Protein AF-A0A8H3WUE6-F1 (afdb_monomer)

Structure (mmCIF, N/CA/C/O backbone):
data_AF-A0A8H3WUE6-F1
#
_entry.id   AF-A0A8H3WUE6-F1
#
loop_
_atom_site.group_PDB
_atom_site.id
_atom_site.type_symbol
_atom_site.label_atom_id
_atom_site.label_alt_id
_atom_site.label_comp_id
_atom_site.label_asym_id
_atom_site.label_entity_id
_atom_site.label_seq_id
_atom_site.pdbx_PDB_ins_code
_atom_site.Cartn_x
_atom_site.Cartn_y
_atom_site.Cartn_z
_atom_site.occupancy
_atom_site.B_iso_or_equiv
_atom_site.auth_seq_id
_atom_site.auth_comp_id
_atom_site.auth_asym_id
_atom_site.auth_atom_id
_atom_site.pdbx_PDB_model_num
ATOM 1 N N . MET A 1 1 ? 11.164 -17.734 -13.625 1.00 76.88 1 MET A N 1
ATOM 2 C CA . MET A 1 1 ? 11.674 -16.349 -13.712 1.00 76.88 1 MET A CA 1
ATOM 3 C C . MET A 1 1 ? 12.503 -16.207 -14.983 1.00 76.88 1 MET A C 1
ATOM 5 O O . MET A 1 1 ? 13.401 -17.024 -15.165 1.00 76.88 1 MET A O 1
ATOM 9 N N . PRO A 1 2 ? 12.174 -15.277 -15.896 1.00 81.94 2 PRO A N 1
ATOM 10 C CA . PRO A 1 2 ? 12.872 -15.157 -17.175 1.00 81.94 2 PRO A CA 1
ATOM 11 C C . PRO A 1 2 ? 14.290 -14.598 -16.989 1.00 81.94 2 PRO A C 1
ATOM 13 O O . PRO A 1 2 ? 14.503 -13.665 -16.217 1.00 81.94 2 PRO A O 1
ATOM 16 N N . ILE A 1 3 ? 15.254 -15.159 -17.720 1.00 83.19 3 ILE A N 1
ATOM 17 C CA . ILE A 1 3 ? 16.624 -14.642 -17.792 1.00 83.19 3 ILE A CA 1
ATOM 18 C C . ILE A 1 3 ? 16.683 -13.660 -18.959 1.00 83.19 3 ILE A C 1
ATOM 20 O O . ILE A 1 3 ? 16.350 -14.014 -20.091 1.00 83.19 3 ILE A O 1
ATOM 24 N N . ARG A 1 4 ? 17.083 -12.416 -18.686 1.00 86.69 4 ARG A N 1
ATOM 25 C CA . ARG A 1 4 ? 17.200 -11.362 -19.700 1.00 86.69 4 ARG A CA 1
ATOM 26 C C . ARG A 1 4 ? 18.645 -11.254 -20.163 1.00 86.69 4 ARG A C 1
ATOM 28 O O . ARG A 1 4 ? 19.563 -11.577 -19.416 1.00 86.69 4 ARG A O 1
ATOM 35 N N . THR A 1 5 ? 18.840 -10.786 -21.392 1.00 89.31 5 THR A N 1
ATOM 36 C CA . THR A 1 5 ? 20.175 -10.590 -21.971 1.00 89.31 5 THR A CA 1
ATOM 37 C C . THR A 1 5 ? 20.364 -9.124 -22.320 1.00 89.31 5 THR A C 1
ATOM 39 O O . THR A 1 5 ? 19.481 -8.517 -22.923 1.00 89.31 5 THR A O 1
ATOM 42 N N . CYS A 1 6 ? 21.513 -8.556 -21.973 1.00 86.69 6 CYS A N 1
ATOM 43 C CA . CYS A 1 6 ? 21.947 -7.244 -22.443 1.00 86.69 6 CYS A CA 1
ATOM 44 C C . CYS A 1 6 ? 23.378 -7.326 -22.983 1.00 86.69 6 CYS A C 1
ATOM 46 O O . CYS A 1 6 ? 24.125 -8.240 -22.649 1.00 86.69 6 CYS A O 1
ATOM 48 N N . SER A 1 7 ? 23.769 -6.388 -23.841 1.00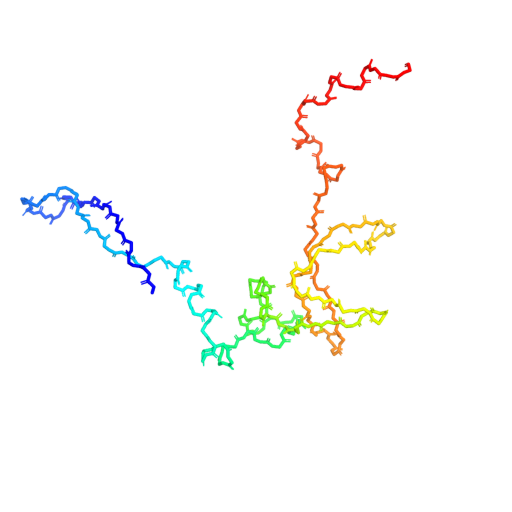 90.31 7 SER A N 1
ATOM 49 C CA . SER A 1 7 ? 25.158 -6.279 -24.290 1.00 90.31 7 SER A CA 1
ATOM 50 C C . SER A 1 7 ? 25.908 -5.322 -23.371 1.00 90.31 7 SER A C 1
ATOM 52 O O . SER A 1 7 ? 25.459 -4.194 -23.184 1.00 90.31 7 SER A O 1
ATOM 54 N N . VAL A 1 8 ? 27.047 -5.749 -22.830 1.00 88.25 8 VAL A N 1
ATOM 55 C CA . VAL A 1 8 ? 27.877 -4.943 -21.923 1.00 88.25 8 VAL A CA 1
ATOM 56 C C . VAL A 1 8 ? 29.226 -4.658 -22.571 1.00 88.25 8 VAL A C 1
ATOM 58 O O . VAL A 1 8 ? 29.835 -5.553 -23.166 1.00 88.25 8 VAL A O 1
ATOM 61 N N . ASP A 1 9 ? 29.672 -3.410 -22.448 1.00 87.12 9 ASP A N 1
ATOM 62 C CA . ASP A 1 9 ? 30.969 -2.944 -22.934 1.00 87.12 9 ASP A CA 1
ATOM 63 C C . ASP A 1 9 ? 32.088 -3.370 -21.976 1.00 87.12 9 ASP A C 1
ATOM 65 O O . ASP A 1 9 ? 31.996 -3.190 -20.758 1.00 87.12 9 ASP A O 1
ATOM 69 N N . ILE A 1 10 ? 33.164 -3.934 -22.521 1.00 82.12 10 ILE A N 1
ATOM 70 C CA . ILE A 1 10 ? 34.326 -4.369 -21.744 1.00 82.12 10 ILE A CA 1
ATOM 71 C C . ILE A 1 10 ? 35.403 -3.291 -21.806 1.00 82.12 10 ILE A C 1
ATOM 73 O O . ILE A 1 10 ? 35.923 -2.959 -22.869 1.00 82.12 10 ILE A O 1
ATOM 77 N N . SER A 1 11 ? 35.782 -2.768 -20.639 1.00 80.44 11 SER A N 1
ATOM 78 C CA . SER A 1 11 ? 36.892 -1.821 -20.523 1.00 80.44 11 SER A CA 1
ATOM 79 C C . SER A 1 11 ? 38.217 -2.484 -20.906 1.00 80.44 11 SER A C 1
ATOM 81 O O . SER A 1 11 ? 38.649 -3.440 -20.266 1.00 80.44 11 SER A O 1
ATOM 83 N N . GLN A 1 12 ? 38.910 -1.920 -21.894 1.00 74.50 12 GLN A N 1
ATOM 84 C CA . GLN A 1 12 ? 40.229 -2.393 -22.331 1.00 74.50 12 GLN A CA 1
ATOM 85 C C . GLN A 1 12 ? 41.390 -1.855 -21.469 1.00 74.50 12 GLN A C 1
ATOM 87 O O . GLN A 1 12 ? 42.546 -2.201 -21.689 1.00 74.50 12 GLN A O 1
ATOM 92 N N . LYS A 1 13 ? 41.111 -1.025 -20.450 1.00 75.69 13 LYS A N 1
ATOM 93 C CA . LYS A 1 13 ? 42.134 -0.245 -19.721 1.00 75.69 13 LYS A CA 1
ATOM 94 C C . LYS A 1 13 ? 43.190 -1.072 -18.968 1.00 75.69 13 LYS A C 1
ATOM 96 O O . LYS A 1 13 ? 44.236 -0.524 -18.639 1.00 75.69 13 LYS A O 1
ATOM 101 N N . LYS A 1 14 ? 42.929 -2.343 -18.638 1.00 62.78 14 LYS A N 1
ATOM 102 C CA . LYS A 1 14 ? 43.854 -3.200 -17.858 1.00 62.78 14 LYS A CA 1
ATOM 103 C C . LYS A 1 14 ? 44.049 -4.610 -18.425 1.00 62.78 14 LYS A C 1
ATOM 105 O O . LYS A 1 14 ? 44.623 -5.458 -17.748 1.00 62.78 14 LYS A O 1
ATOM 110 N N . THR A 1 15 ? 43.587 -4.893 -19.640 1.00 55.94 15 THR A N 1
ATOM 111 C CA . THR A 1 15 ? 43.665 -6.247 -20.206 1.00 55.94 15 THR A CA 1
ATOM 112 C C . THR A 1 15 ? 44.272 -6.184 -21.601 1.00 55.94 15 THR A C 1
ATOM 114 O O . THR A 1 15 ? 43.714 -5.534 -22.478 1.00 55.94 15 THR A O 1
ATOM 117 N N . LEU A 1 16 ? 45.384 -6.896 -21.823 1.00 57.88 16 LEU A N 1
ATOM 118 C CA . LEU A 1 16 ? 45.870 -7.257 -23.162 1.00 57.88 16 LEU A CA 1
ATOM 119 C C . LEU A 1 16 ? 44.849 -8.226 -23.776 1.00 57.88 16 LEU A C 1
ATOM 121 O O . LEU A 1 16 ? 45.010 -9.439 -23.687 1.00 57.88 16 LEU A O 1
ATOM 125 N N . SER A 1 17 ? 43.719 -7.721 -24.271 1.00 56.34 17 SER A N 1
ATOM 126 C CA . SER A 1 17 ? 42.608 -8.572 -24.691 1.00 56.34 17 SER A CA 1
ATOM 127 C C . SER A 1 17 ? 42.322 -8.424 -26.174 1.00 56.34 17 SER A C 1
ATOM 129 O O . SER A 1 17 ? 41.901 -7.371 -26.630 1.00 56.34 17 SER A O 1
ATOM 131 N N . THR A 1 18 ? 42.449 -9.529 -26.901 1.00 65.44 18 THR A N 1
ATOM 132 C CA . THR A 1 18 ? 41.865 -9.745 -28.234 1.00 65.44 18 THR A CA 1
ATOM 133 C C . THR A 1 18 ? 40.353 -10.010 -28.169 1.00 65.44 18 THR A C 1
ATOM 135 O O . THR A 1 18 ? 39.749 -10.468 -29.140 1.00 65.44 18 THR A O 1
ATOM 138 N N . SER A 1 19 ? 39.719 -9.793 -27.010 1.00 63.56 19 SER A N 1
ATOM 139 C CA . SER A 1 19 ? 38.301 -10.077 -26.830 1.00 63.56 19 SER A CA 1
ATOM 140 C C . SER A 1 19 ? 37.409 -8.983 -27.413 1.00 63.56 19 SER A C 1
ATOM 142 O O . SER A 1 19 ? 37.757 -7.806 -27.419 1.00 63.56 19 SER A O 1
ATOM 144 N N . LYS A 1 20 ? 36.236 -9.399 -27.907 1.00 65.69 20 LYS A N 1
ATOM 145 C CA . LYS A 1 20 ? 35.214 -8.499 -28.453 1.00 65.69 20 LYS A CA 1
ATOM 146 C C . LYS A 1 20 ? 34.856 -7.406 -27.441 1.00 65.69 20 LYS A C 1
ATOM 148 O O . LYS A 1 20 ? 34.617 -7.713 -26.274 1.00 65.69 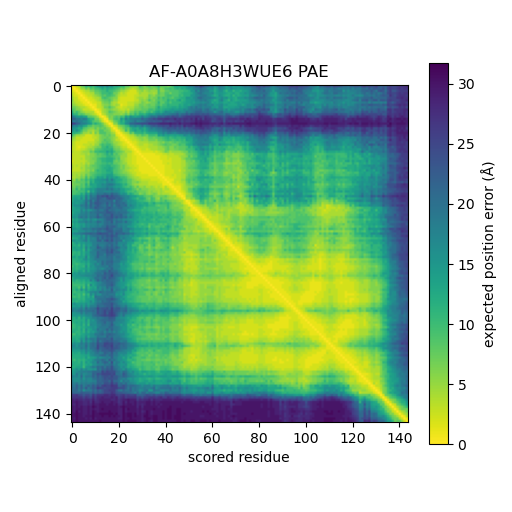20 LYS A O 1
ATOM 153 N N . GLU A 1 21 ? 34.741 -6.173 -27.931 1.00 74.88 21 GLU A N 1
ATOM 154 C CA . GLU A 1 21 ? 34.412 -4.970 -27.146 1.00 74.88 21 GLU A CA 1
ATOM 155 C C . GLU A 1 21 ? 33.072 -5.076 -26.410 1.00 74.88 21 GLU A C 1
ATOM 157 O O . GLU A 1 21 ? 32.900 -4.496 -25.341 1.00 74.88 21 GLU A O 1
ATOM 162 N N . ARG A 1 22 ? 32.149 -5.876 -26.954 1.00 82.25 22 ARG A N 1
ATOM 163 C CA . ARG A 1 22 ? 30.832 -6.159 -26.389 1.00 82.25 22 ARG A CA 1
ATOM 164 C C . ARG A 1 22 ? 30.631 -7.643 -26.148 1.00 82.25 22 ARG A C 1
ATOM 166 O O . ARG A 1 22 ? 30.902 -8.466 -27.028 1.00 82.25 22 ARG A O 1
ATOM 173 N N . ARG A 1 23 ? 30.085 -7.986 -24.979 1.00 84.56 23 ARG A N 1
ATOM 174 C CA . ARG A 1 23 ? 29.641 -9.351 -24.666 1.00 84.56 23 ARG A CA 1
ATOM 175 C C . ARG A 1 23 ? 28.189 -9.382 -24.197 1.00 84.56 23 ARG A C 1
ATOM 177 O O . ARG A 1 23 ? 27.772 -8.473 -23.479 1.00 84.56 23 ARG A O 1
ATOM 184 N N . PRO A 1 24 ? 27.428 -10.432 -24.561 1.00 88.25 24 PRO A N 1
ATOM 185 C CA . PRO A 1 24 ? 26.131 -10.671 -23.956 1.00 88.25 24 PRO A CA 1
ATOM 186 C C . PRO A 1 24 ? 26.324 -11.026 -22.477 1.00 88.25 24 PRO A C 1
ATOM 188 O O . PRO A 1 24 ? 27.107 -11.910 -22.132 1.00 88.25 24 PRO A O 1
ATOM 191 N N . CYS A 1 25 ? 25.612 -10.318 -21.614 1.00 87.38 25 CYS A N 1
ATOM 192 C CA . CYS A 1 25 ? 25.490 -10.580 -20.194 1.00 87.38 25 CYS A CA 1
ATOM 193 C C . CYS A 1 25 ? 24.056 -11.014 -19.913 1.00 87.38 25 CYS A C 1
ATOM 195 O O . CYS A 1 25 ? 23.102 -10.368 -20.358 1.00 87.38 25 CYS A O 1
ATOM 197 N N . TYR A 1 26 ? 23.913 -12.103 -19.169 1.00 87.88 26 TYR A N 1
ATOM 198 C CA . TYR A 1 26 ? 22.626 -12.533 -18.657 1.00 87.88 26 TYR A CA 1
ATOM 199 C C . TYR A 1 26 ? 22.406 -11.906 -17.290 1.00 87.88 26 TYR A C 1
ATOM 201 O O . TYR A 1 26 ? 23.286 -11.958 -16.432 1.00 87.88 26 TYR A O 1
ATOM 209 N N . TYR A 1 27 ? 21.226 -11.341 -17.077 1.00 86.69 27 TYR A N 1
ATOM 210 C CA . TYR A 1 27 ? 20.844 -10.814 -15.780 1.00 86.69 27 TYR A CA 1
ATOM 211 C C . TYR A 1 27 ? 19.417 -11.216 -15.431 1.00 86.69 27 TYR A C 1
ATOM 213 O O . TYR A 1 27 ? 18.556 -11.443 -16.287 1.00 86.69 27 TYR A O 1
ATOM 221 N N . LEU A 1 28 ? 19.184 -11.302 -14.130 1.00 86.06 28 LEU A N 1
ATOM 222 C CA . LEU A 1 28 ? 17.859 -11.427 -13.558 1.00 86.06 28 LEU A CA 1
ATOM 223 C C . LEU A 1 28 ? 17.385 -10.019 -13.213 1.00 86.06 28 LEU A C 1
ATOM 225 O O . LEU A 1 28 ? 18.092 -9.269 -12.541 1.00 86.06 28 LEU A O 1
ATOM 229 N N . SER A 1 29 ? 16.208 -9.639 -13.702 1.00 86.00 29 SER A N 1
ATOM 230 C CA . SER A 1 29 ? 15.630 -8.346 -13.348 1.00 86.00 29 SER A CA 1
ATOM 231 C C . SER A 1 29 ? 15.302 -8.326 -11.860 1.00 86.00 29 SER A C 1
ATOM 233 O O . SER A 1 29 ? 14.621 -9.226 -11.372 1.00 86.00 29 SER A O 1
ATOM 235 N N . ILE A 1 30 ? 15.723 -7.273 -11.156 1.00 84.88 30 ILE A N 1
ATOM 236 C CA . ILE A 1 30 ? 15.341 -7.051 -9.754 1.00 84.88 30 ILE A CA 1
ATOM 237 C C . ILE A 1 30 ? 13.814 -7.031 -9.623 1.00 84.88 30 ILE A C 1
ATOM 239 O O . ILE A 1 30 ? 13.274 -7.636 -8.704 1.00 84.88 30 ILE A O 1
ATOM 243 N N . PHE A 1 31 ? 13.114 -6.421 -10.584 1.00 85.00 31 PHE A N 1
ATOM 244 C CA . PHE A 1 31 ? 11.652 -6.429 -10.623 1.00 85.00 31 PHE A CA 1
ATOM 245 C C . PHE A 1 31 ? 11.087 -7.852 -10.714 1.00 85.00 31 PHE A C 1
ATOM 247 O O . PHE A 1 31 ? 10.213 -8.208 -9.931 1.00 85.00 31 PHE A O 1
ATOM 254 N N . ASP A 1 32 ? 11.618 -8.687 -11.616 1.00 86.44 32 ASP A N 1
ATOM 255 C CA . ASP A 1 32 ? 11.145 -10.068 -11.786 1.00 86.44 32 ASP A CA 1
ATOM 256 C C . ASP A 1 32 ? 11.444 -10.911 -10.528 1.00 86.44 32 ASP A C 1
ATOM 258 O O . ASP A 1 32 ? 10.645 -11.774 -10.163 1.00 86.44 32 ASP A O 1
ATOM 262 N N . ILE A 1 33 ? 12.567 -10.651 -9.844 1.00 87.62 33 ILE A N 1
ATOM 263 C CA . ILE A 1 33 ? 12.916 -11.286 -8.562 1.00 87.62 33 ILE A CA 1
ATOM 264 C C . ILE A 1 33 ? 11.910 -10.890 -7.482 1.00 87.62 33 ILE A C 1
ATOM 266 O O . ILE A 1 33 ? 11.294 -11.770 -6.887 1.00 87.62 33 ILE A O 1
ATOM 270 N N . ILE A 1 34 ? 11.716 -9.588 -7.254 1.00 85.25 34 ILE A N 1
ATOM 271 C CA . ILE A 1 34 ? 10.798 -9.072 -6.229 1.00 85.25 34 ILE A CA 1
ATOM 272 C C . ILE A 1 34 ? 9.382 -9.582 -6.490 1.00 85.25 34 ILE A C 1
ATOM 274 O O . ILE A 1 34 ? 8.749 -10.111 -5.583 1.00 85.25 34 ILE A O 1
ATOM 278 N N . TRP A 1 35 ? 8.909 -9.499 -7.736 1.00 84.44 35 TRP A N 1
ATOM 279 C CA . TRP A 1 35 ? 7.591 -9.993 -8.119 1.00 84.44 35 TRP A CA 1
ATOM 280 C C . TRP A 1 35 ? 7.416 -11.480 -7.798 1.00 84.44 35 TRP A C 1
ATOM 282 O O . TRP A 1 35 ? 6.413 -11.860 -7.201 1.00 84.44 35 TRP A O 1
ATOM 292 N N . ASN A 1 36 ? 8.382 -12.332 -8.158 1.00 86.94 36 ASN A N 1
ATOM 293 C CA . ASN A 1 36 ? 8.292 -13.766 -7.865 1.00 86.94 36 ASN A CA 1
ATOM 294 C C . ASN A 1 36 ? 8.362 -14.066 -6.366 1.00 86.94 36 ASN A C 1
ATOM 296 O O . ASN A 1 36 ? 7.683 -14.979 -5.912 1.00 86.94 36 ASN A O 1
ATOM 300 N N . VAL A 1 37 ? 9.178 -13.325 -5.613 1.00 84.88 37 VAL A N 1
ATOM 301 C CA . VAL A 1 37 ? 9.276 -13.462 -4.156 1.00 84.88 37 VAL A CA 1
ATOM 302 C C . VAL A 1 37 ? 7.927 -13.111 -3.529 1.00 84.88 37 VAL A C 1
ATOM 304 O O . VAL A 1 37 ? 7.318 -13.978 -2.909 1.00 84.88 37 VAL A O 1
ATOM 307 N N . LEU A 1 38 ? 7.413 -11.901 -3.764 1.00 80.06 38 LEU A N 1
ATOM 308 C CA . LEU A 1 38 ? 6.165 -11.414 -3.162 1.00 80.06 38 LEU A CA 1
ATOM 309 C C . LEU A 1 38 ? 4.939 -12.271 -3.515 1.00 80.06 38 LEU A C 1
ATOM 311 O O . LEU A 1 38 ? 4.052 -12.429 -2.684 1.00 80.06 38 LEU A O 1
ATOM 315 N N . ASN A 1 39 ? 4.895 -12.849 -4.719 1.00 81.69 39 ASN A N 1
ATOM 316 C CA . ASN A 1 39 ? 3.781 -13.693 -5.163 1.00 81.69 39 ASN A CA 1
ATOM 317 C C . ASN A 1 39 ? 3.955 -15.185 -4.838 1.00 81.69 39 ASN A C 1
ATOM 319 O O . ASN A 1 39 ? 3.139 -15.993 -5.275 1.00 81.69 39 ASN A O 1
A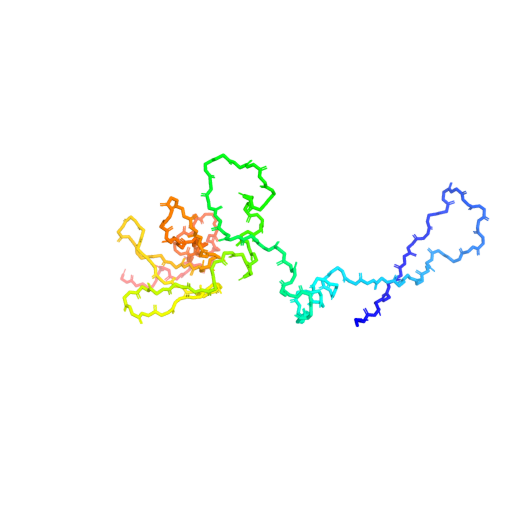TOM 323 N N . ASN A 1 40 ? 5.005 -15.589 -4.117 1.00 85.81 40 ASN A N 1
ATOM 324 C CA . ASN A 1 40 ? 5.206 -16.983 -3.732 1.00 85.81 40 ASN A CA 1
ATOM 325 C C . ASN A 1 40 ? 4.406 -17.307 -2.455 1.00 85.81 40 ASN A C 1
ATOM 327 O O . ASN A 1 40 ? 4.821 -16.876 -1.377 1.00 85.81 40 ASN A O 1
ATOM 331 N N . PRO A 1 41 ? 3.330 -18.120 -2.516 1.00 82.69 41 PRO A N 1
ATOM 332 C CA . PRO A 1 41 ? 2.485 -18.387 -1.349 1.00 82.69 41 PRO A CA 1
ATOM 333 C C . PRO A 1 41 ? 3.230 -19.080 -0.202 1.00 82.69 41 PRO A C 1
ATOM 335 O O . PRO A 1 41 ? 2.910 -18.867 0.965 1.00 82.69 41 PRO A O 1
ATOM 338 N N . SER A 1 42 ? 4.246 -19.892 -0.517 1.00 86.44 42 SER A 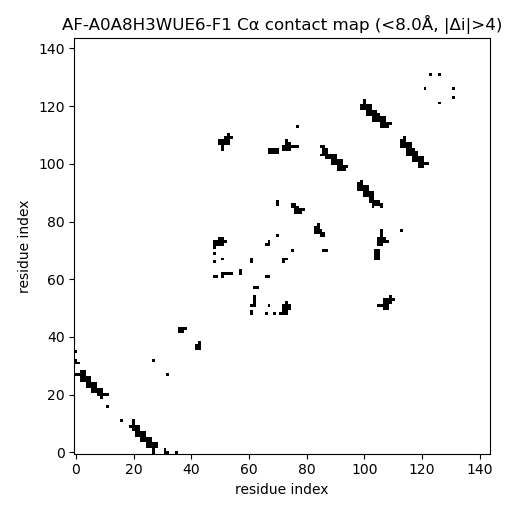N 1
ATOM 339 C CA . SER A 1 42 ? 5.054 -20.596 0.485 1.00 86.44 42 SER A CA 1
ATOM 340 C C . SER A 1 42 ? 5.973 -19.656 1.263 1.00 86.44 42 SER A C 1
ATOM 342 O O . SER A 1 42 ? 6.287 -19.940 2.415 1.00 86.44 42 SER A O 1
ATOM 344 N N . LEU A 1 43 ? 6.403 -18.548 0.651 1.00 81.69 43 LEU A N 1
ATOM 345 C CA . LEU A 1 43 ? 7.220 -17.534 1.320 1.00 81.69 43 LEU A CA 1
ATOM 346 C C . LEU A 1 43 ? 6.370 -16.428 1.934 1.00 81.69 43 LEU A C 1
ATOM 348 O O . LEU A 1 43 ? 6.752 -15.900 2.971 1.00 81.69 43 LEU A O 1
ATOM 352 N N . TYR A 1 44 ? 5.228 -16.101 1.333 1.00 75.00 44 TYR A N 1
ATOM 353 C CA . TYR A 1 44 ? 4.351 -15.005 1.739 1.00 75.00 44 TYR A CA 1
ATOM 354 C C . TYR A 1 44 ? 4.069 -15.000 3.248 1.00 75.00 44 TYR A C 1
ATOM 356 O O . TYR A 1 44 ? 4.351 -14.017 3.924 1.00 75.00 44 TYR A O 1
ATOM 364 N N . ASN A 1 45 ? 3.646 -16.141 3.800 1.00 72.06 45 ASN A N 1
ATOM 365 C CA . ASN A 1 45 ? 3.339 -16.281 5.231 1.00 72.06 45 ASN A CA 1
ATOM 366 C C . ASN A 1 45 ? 4.571 -16.182 6.152 1.00 72.06 45 ASN A C 1
ATOM 368 O O . ASN A 1 45 ? 4.426 -16.072 7.365 1.00 72.06 45 ASN A O 1
ATOM 372 N N . THR A 1 46 ? 5.779 -16.262 5.591 1.00 78.19 46 THR A N 1
ATOM 373 C CA . THR A 1 46 ? 7.052 -16.148 6.321 1.00 78.19 46 THR A CA 1
ATOM 374 C C . THR A 1 46 ? 7.712 -14.781 6.156 1.00 78.19 46 THR A C 1
ATOM 376 O O . THR A 1 46 ? 8.680 -14.483 6.856 1.00 78.19 46 THR A O 1
ATOM 379 N N . MET A 1 47 ? 7.215 -13.940 5.243 1.00 74.94 47 MET A N 1
ATOM 380 C CA . MET A 1 47 ? 7.743 -12.595 5.065 1.00 74.94 47 MET A CA 1
ATOM 381 C C . MET A 1 47 ? 7.235 -11.692 6.176 1.00 74.94 47 MET A C 1
ATOM 383 O O . MET A 1 47 ? 6.035 -11.506 6.360 1.00 74.94 47 MET A O 1
ATOM 387 N N . TYR A 1 48 ? 8.169 -11.100 6.907 1.00 67.44 48 TYR A N 1
ATOM 388 C CA . TYR A 1 48 ? 7.838 -10.152 7.951 1.00 67.44 48 TYR A CA 1
ATOM 389 C C . TYR A 1 48 ? 7.709 -8.749 7.357 1.00 67.44 48 TYR A C 1
ATOM 391 O O . TYR A 1 48 ? 8.707 -8.078 7.104 1.00 67.44 48 TYR A O 1
ATOM 399 N N . PHE A 1 49 ? 6.471 -8.307 7.144 1.00 70.69 49 PHE A N 1
ATOM 400 C CA . PHE A 1 49 ? 6.156 -6.913 6.814 1.00 70.69 49 PHE A CA 1
ATOM 401 C C . PHE A 1 49 ? 5.787 -6.082 8.051 1.00 70.69 49 PHE A C 1
ATOM 403 O O . PHE A 1 49 ? 5.526 -4.891 7.939 1.00 70.69 49 PHE A O 1
ATOM 410 N N . GLY A 1 50 ? 5.847 -6.689 9.240 1.00 71.06 50 GLY A N 1
ATOM 411 C CA . GLY A 1 50 ? 5.536 -6.045 10.508 1.00 71.06 50 GLY A CA 1
ATOM 412 C C . GLY A 1 50 ? 4.040 -5.757 10.697 1.00 71.06 50 GLY A C 1
ATOM 413 O O . GLY A 1 50 ? 3.281 -5.672 9.735 1.00 71.06 50 GLY A O 1
ATOM 414 N N . PRO A 1 51 ? 3.592 -5.580 11.948 1.00 71.81 51 PRO A N 1
ATOM 415 C CA . PRO A 1 51 ? 2.187 -5.316 12.274 1.00 71.81 51 PRO A CA 1
ATOM 416 C C . PRO A 1 51 ? 1.680 -3.929 11.832 1.00 71.81 51 PRO A C 1
ATOM 418 O O . PRO A 1 51 ? 0.546 -3.577 12.148 1.00 71.81 51 PRO A O 1
ATOM 421 N N . GLY A 1 52 ? 2.503 -3.128 11.140 1.00 78.88 52 GLY A N 1
ATOM 422 C CA . GLY A 1 52 ? 2.210 -1.733 10.816 1.00 78.88 52 GLY A CA 1
ATOM 423 C C . GLY A 1 52 ? 1.952 -0.908 12.070 1.00 78.88 52 GLY A C 1
ATOM 424 O O . GLY A 1 52 ? 0.862 -0.383 12.248 1.00 78.88 52 GLY A O 1
ATOM 425 N N . VAL A 1 53 ? 2.923 -0.841 12.980 1.00 81.69 53 VAL A N 1
ATOM 426 C CA . VAL A 1 53 ? 2.810 -0.026 14.197 1.00 81.69 53 VAL A CA 1
ATOM 427 C C . VAL A 1 53 ? 3.557 1.277 13.978 1.00 81.69 53 VAL A C 1
ATOM 429 O O . VAL A 1 53 ? 4.740 1.267 13.631 1.00 81.69 53 VAL A O 1
ATOM 432 N N . GLU A 1 54 ? 2.866 2.390 14.189 1.00 84.31 54 GLU A N 1
ATOM 433 C CA . GLU A 1 54 ? 3.503 3.698 14.216 1.00 84.31 54 GLU A CA 1
ATOM 434 C C . GLU A 1 54 ? 4.003 3.976 15.633 1.00 84.31 54 GLU A C 1
ATOM 436 O O . GLU A 1 54 ? 3.266 3.854 16.612 1.00 84.31 54 GLU A O 1
ATOM 441 N N . VAL A 1 55 ? 5.279 4.334 15.737 1.00 83.31 55 VAL A N 1
ATOM 442 C CA . VAL A 1 55 ? 5.945 4.665 16.997 1.00 83.31 55 VAL A CA 1
ATOM 443 C C . VAL A 1 55 ? 6.614 6.024 16.867 1.00 83.31 55 VAL A C 1
ATOM 445 O O . VAL A 1 55 ? 7.168 6.349 15.817 1.00 83.31 55 VAL A O 1
ATOM 448 N N . GLU A 1 56 ? 6.599 6.809 17.943 1.00 85.00 56 GLU A N 1
ATOM 449 C CA . GLU A 1 56 ? 7.307 8.095 17.981 1.00 85.00 56 GLU A CA 1
ATOM 450 C C . GLU A 1 56 ? 8.821 7.902 17.825 1.00 85.00 56 GLU A C 1
ATOM 452 O O . GLU A 1 56 ? 9.482 8.619 17.074 1.00 85.00 56 GLU A O 1
ATOM 457 N N . GLU A 1 57 ? 9.372 6.887 18.494 1.00 86.38 57 GLU A N 1
ATOM 458 C CA . GLU A 1 57 ? 10.790 6.547 18.428 1.00 86.38 57 GLU A CA 1
ATOM 459 C C . GLU A 1 57 ? 11.016 5.328 17.520 1.00 86.38 57 GLU A C 1
ATOM 461 O O . GLU A 1 57 ? 10.732 4.182 17.879 1.00 86.38 57 GLU A O 1
ATOM 466 N N . LYS A 1 58 ? 11.564 5.565 16.324 1.00 85.31 58 LYS A N 1
ATOM 467 C CA . LYS A 1 58 ? 11.824 4.524 15.319 1.00 85.31 58 LYS A CA 1
ATOM 468 C C . LYS A 1 58 ? 13.028 3.656 15.717 1.00 85.31 58 LYS A C 1
ATOM 470 O O . LYS A 1 58 ? 14.171 4.028 15.471 1.00 85.31 58 LYS A O 1
ATOM 475 N N . LYS A 1 59 ? 12.773 2.481 16.306 1.00 82.12 59 LYS A N 1
ATOM 476 C CA . LYS A 1 59 ? 13.823 1.525 16.747 1.00 82.12 59 LYS A CA 1
ATOM 477 C C . LYS A 1 59 ? 14.202 0.431 15.745 1.00 82.12 59 LYS A C 1
ATOM 479 O O . LYS A 1 59 ? 15.256 -0.180 15.878 1.00 82.12 59 LYS A O 1
ATOM 484 N N . GLU A 1 60 ? 13.359 0.172 14.753 1.00 78.69 60 GLU A N 1
ATOM 485 C CA . GLU A 1 60 ? 13.463 -0.966 13.839 1.00 78.69 60 GLU A CA 1
ATOM 486 C C . GLU A 1 60 ? 13.239 -0.485 12.405 1.00 78.69 60 GLU A C 1
ATOM 488 O O . GLU A 1 60 ? 12.612 0.552 12.171 1.00 78.69 60 GLU A O 1
ATOM 493 N N . TYR A 1 61 ? 13.759 -1.235 11.432 1.00 70.62 61 TYR A N 1
ATOM 494 C CA . TYR A 1 61 ? 13.743 -0.833 10.022 1.00 70.62 61 TYR A CA 1
ATOM 495 C C . TYR A 1 61 ? 12.329 -0.629 9.462 1.00 70.62 61 TYR A C 1
ATOM 497 O O . TYR A 1 61 ? 12.124 0.249 8.624 1.00 70.62 61 TYR A O 1
ATOM 505 N N . TRP A 1 62 ? 11.351 -1.401 9.936 1.00 70.94 62 TRP A N 1
ATOM 506 C CA . TRP A 1 62 ? 9.949 -1.314 9.511 1.00 70.94 62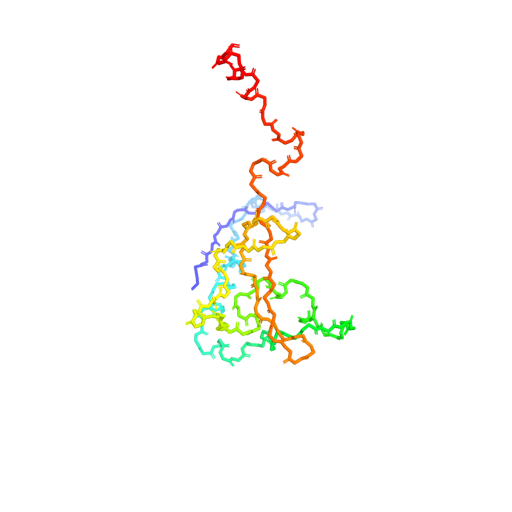 TRP A CA 1
ATOM 507 C C . TRP A 1 62 ? 9.177 -0.148 10.137 1.00 70.94 62 TRP A C 1
ATOM 509 O O . TRP A 1 62 ? 8.058 0.116 9.719 1.00 70.94 62 TRP A O 1
ATOM 519 N N . HIS A 1 63 ? 9.773 0.604 11.066 1.00 74.12 63 HIS A N 1
ATOM 520 C CA . HIS A 1 63 ? 9.219 1.891 11.506 1.00 74.12 63 HIS A CA 1
ATOM 521 C C . HIS A 1 63 ? 9.490 3.025 10.490 1.00 74.12 63 HIS A C 1
ATOM 523 O O . HIS A 1 63 ? 9.080 4.170 10.689 1.00 74.12 63 HIS A O 1
ATOM 529 N N . GLY A 1 64 ? 10.234 2.745 9.411 1.00 71.69 64 GLY A N 1
ATOM 530 C CA . GLY A 1 64 ? 10.521 3.686 8.328 1.00 71.69 64 GLY A CA 1
ATOM 531 C C . GLY A 1 64 ? 9.434 3.734 7.248 1.00 71.69 64 GLY A C 1
ATOM 532 O O . GLY A 1 64 ? 8.715 2.767 7.015 1.00 71.69 64 GLY A O 1
ATOM 533 N N . ASP A 1 65 ? 9.371 4.849 6.517 1.00 73.75 65 ASP A N 1
ATOM 534 C CA . ASP A 1 65 ? 8.278 5.114 5.569 1.00 73.75 65 ASP A CA 1
ATOM 535 C C . ASP A 1 65 ? 8.304 4.188 4.341 1.00 73.75 65 ASP A C 1
ATOM 537 O O . ASP A 1 65 ? 7.260 3.895 3.761 1.00 73.75 65 ASP A O 1
ATOM 541 N N . LEU A 1 66 ? 9.481 3.688 3.945 1.00 75.62 66 LEU A N 1
ATOM 542 C CA . LEU A 1 66 ? 9.631 2.838 2.758 1.00 75.62 66 LEU A CA 1
ATOM 543 C C . LEU A 1 66 ? 8.787 1.558 2.848 1.00 75.62 66 LEU A C 1
ATOM 545 O O . LEU A 1 66 ? 8.151 1.173 1.871 1.00 75.62 66 LEU A O 1
ATOM 549 N N . TRP A 1 67 ? 8.755 0.918 4.019 1.00 73.50 67 TRP A N 1
ATOM 550 C CA . TRP A 1 67 ? 8.005 -0.324 4.221 1.00 73.50 67 TRP A CA 1
ATOM 551 C C . TRP A 1 67 ? 6.495 -0.102 4.194 1.00 73.50 67 TRP A C 1
ATOM 553 O O . TRP A 1 67 ? 5.774 -0.975 3.720 1.00 73.50 67 TRP A O 1
ATOM 563 N N . ALA A 1 68 ? 6.035 1.094 4.572 1.00 73.75 68 ALA A N 1
ATOM 564 C CA . ALA A 1 68 ? 4.630 1.476 4.494 1.00 73.75 68 ALA A CA 1
ATOM 565 C C . ALA A 1 68 ? 4.095 1.601 3.056 1.00 73.75 68 ALA A C 1
ATOM 567 O O . ALA A 1 68 ? 2.893 1.713 2.875 1.00 73.75 68 ALA A O 1
ATOM 568 N N . GLU A 1 69 ? 4.943 1.592 2.019 1.00 76.88 69 GLU A N 1
ATOM 569 C CA . GLU A 1 69 ? 4.480 1.505 0.619 1.00 76.88 69 GLU A CA 1
ATOM 570 C C . GLU A 1 69 ? 4.056 0.087 0.208 1.00 76.88 69 GLU A C 1
ATOM 572 O O . GLU A 1 69 ? 3.441 -0.099 -0.845 1.00 76.88 69 GLU A O 1
ATOM 577 N N . SER A 1 70 ? 4.418 -0.932 0.993 1.00 76.50 70 SER A N 1
ATOM 578 C CA . SER A 1 70 ? 4.029 -2.305 0.696 1.00 76.50 70 SER A CA 1
ATOM 579 C C . SER A 1 70 ? 2.554 -2.516 1.048 1.00 76.50 70 SER A C 1
ATOM 581 O O . SER A 1 70 ? 2.168 -2.237 2.180 1.00 76.50 70 SER A O 1
ATOM 583 N N . PRO A 1 71 ? 1.734 -3.110 0.160 1.00 70.06 71 PRO A N 1
ATOM 584 C CA . PRO A 1 71 ? 0.362 -3.494 0.503 1.00 70.06 71 PRO A CA 1
ATOM 585 C C . PRO A 1 71 ? 0.303 -4.573 1.597 1.00 70.06 71 PRO A C 1
ATOM 587 O O . PRO A 1 71 ? -0.763 -4.843 2.134 1.00 70.06 71 PRO A O 1
ATOM 590 N N . LEU A 1 72 ? 1.440 -5.201 1.911 1.00 75.25 72 LEU A N 1
ATOM 591 C CA . LEU A 1 72 ? 1.570 -6.223 2.949 1.00 75.25 72 LEU A CA 1
ATOM 592 C C . LEU A 1 72 ? 1.918 -5.633 4.321 1.00 75.25 72 LEU A C 1
ATOM 594 O O . LEU A 1 72 ? 2.053 -6.378 5.286 1.00 75.25 72 LEU A O 1
ATOM 598 N N . PHE A 1 73 ? 2.123 -4.316 4.400 1.00 83.44 73 PHE A N 1
ATOM 599 C CA . PHE A 1 73 ? 2.468 -3.620 5.631 1.00 83.44 73 PHE A CA 1
ATOM 600 C C . PHE A 1 73 ? 1.212 -3.203 6.399 1.00 83.44 73 PHE A C 1
ATOM 602 O O . PHE A 1 73 ? 0.383 -2.443 5.893 1.00 83.44 73 PHE A O 1
ATOM 609 N N . GLY A 1 74 ? 1.123 -3.636 7.657 1.00 86.94 74 GLY A N 1
ATOM 610 C CA . GLY A 1 74 ? -0.002 -3.316 8.529 1.00 86.94 74 GLY A CA 1
ATOM 611 C C . GLY A 1 74 ? -1.196 -4.244 8.355 1.00 86.94 74 GLY A C 1
ATOM 612 O O . GLY A 1 74 ? -1.038 -5.425 8.054 1.00 86.94 74 GLY A O 1
ATOM 613 N N . GLN A 1 75 ? -2.389 -3.720 8.626 1.00 88.56 75 GLN A N 1
ATOM 614 C CA . GLN A 1 75 ? -3.635 -4.478 8.523 1.00 88.56 75 GLN A CA 1
ATOM 615 C C . GLN A 1 75 ? -4.106 -4.583 7.072 1.00 88.56 75 GLN A C 1
ATOM 617 O O . GLN A 1 75 ? -3.958 -3.651 6.280 1.00 88.56 75 GLN A O 1
ATOM 622 N N . ASP A 1 76 ? -4.725 -5.716 6.751 1.00 88.00 76 ASP A N 1
ATOM 623 C CA . ASP A 1 76 ? -5.272 -6.019 5.429 1.00 88.00 76 ASP A CA 1
ATOM 624 C C . ASP A 1 76 ? -6.534 -5.207 5.112 1.00 88.00 76 ASP A C 1
ATOM 626 O O . ASP A 1 76 ? -6.811 -4.938 3.943 1.00 88.00 76 ASP A O 1
ATOM 630 N N . LYS A 1 77 ? -7.295 -4.817 6.141 1.00 91.19 77 LYS A N 1
ATOM 631 C CA . LYS A 1 77 ? -8.517 -4.019 6.013 1.00 91.19 77 LYS A CA 1
ATOM 632 C C . LYS A 1 77 ? -8.875 -3.263 7.291 1.00 91.19 77 LYS A C 1
ATOM 634 O O . LYS A 1 77 ? -8.431 -3.599 8.387 1.00 91.19 77 LYS A O 1
ATOM 639 N N . ILE A 1 78 ? -9.753 -2.278 7.148 1.00 92.81 78 ILE A N 1
ATOM 640 C CA . ILE A 1 78 ? -10.390 -1.550 8.251 1.00 92.81 78 ILE A CA 1
ATOM 641 C C . ILE A 1 78 ? -11.874 -1.370 7.949 1.00 92.81 78 ILE A C 1
ATOM 643 O O . ILE A 1 78 ? -12.265 -1.267 6.787 1.00 92.81 78 ILE A O 1
ATOM 647 N N . ILE A 1 79 ? -12.696 -1.368 8.999 1.00 94.75 79 ILE A N 1
ATOM 648 C CA . ILE A 1 79 ? -14.135 -1.132 8.893 1.00 94.75 79 ILE A CA 1
ATOM 649 C C . ILE A 1 79 ? -14.424 0.269 9.421 1.00 94.75 79 ILE A C 1
ATOM 651 O O . ILE A 1 79 ? -14.139 0.552 10.585 1.00 94.75 79 ILE A O 1
ATOM 655 N N . ILE A 1 80 ? -14.994 1.128 8.579 1.00 91.88 80 ILE A N 1
ATOM 656 C CA . ILE A 1 80 ? -15.467 2.465 8.956 1.00 91.88 80 ILE A CA 1
ATOM 657 C C . ILE A 1 80 ? -16.909 2.567 8.478 1.00 91.88 80 ILE A C 1
ATOM 659 O O . ILE A 1 80 ? -17.191 2.254 7.328 1.00 91.88 80 ILE A O 1
ATOM 663 N N . ASP A 1 81 ? -17.827 2.942 9.369 1.00 92.94 81 ASP A N 1
ATOM 664 C CA . ASP A 1 81 ? -19.255 3.081 9.051 1.00 92.94 81 ASP A CA 1
ATOM 665 C C . ASP A 1 81 ? -19.863 1.862 8.328 1.00 92.94 81 ASP A C 1
ATOM 667 O O . ASP A 1 81 ? -20.701 1.999 7.446 1.00 92.94 81 ASP A O 1
ATOM 671 N N . GLN A 1 82 ? -19.459 0.652 8.742 1.00 94.88 82 GLN A N 1
ATOM 672 C CA . GLN A 1 82 ? -19.882 -0.645 8.175 1.00 94.88 82 GLN A CA 1
ATOM 673 C C . GLN A 1 82 ? -19.349 -0.959 6.766 1.00 94.88 82 GLN A C 1
ATOM 675 O O . GLN A 1 82 ? -19.637 -2.035 6.245 1.00 94.88 82 GLN A O 1
ATOM 680 N N . GLU A 1 83 ? -18.515 -0.094 6.194 1.00 95.00 83 GLU A N 1
ATOM 681 C CA . GLU A 1 83 ? -17.844 -0.312 4.913 1.00 95.00 83 GLU A CA 1
ATOM 682 C C . GLU A 1 83 ? -16.405 -0.796 5.119 1.00 95.00 83 GLU A C 1
ATOM 684 O O . GLU A 1 83 ? -15.728 -0.425 6.084 1.00 95.00 83 GLU A O 1
ATOM 689 N N . TYR A 1 84 ? -15.940 -1.649 4.206 1.00 95.25 84 TYR A N 1
ATOM 690 C CA . TYR A 1 84 ? -14.579 -2.182 4.220 1.00 95.25 84 TYR A CA 1
AT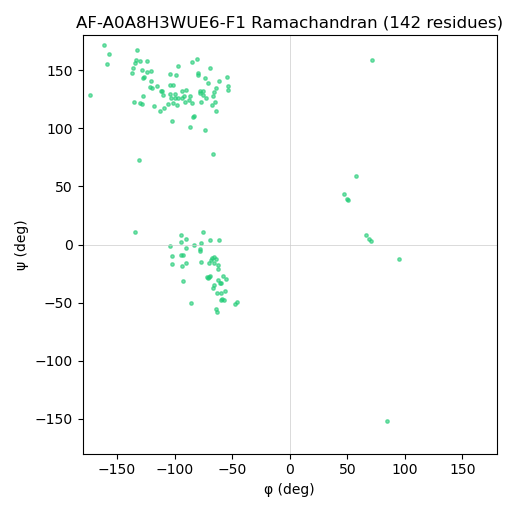OM 691 C C . TYR A 1 84 ? -13.665 -1.327 3.353 1.00 95.25 84 TYR A C 1
ATOM 693 O O . TYR A 1 84 ? -13.975 -1.071 2.194 1.00 95.25 84 TYR A O 1
ATOM 701 N N . TYR A 1 85 ? -12.510 -0.973 3.904 1.00 94.50 85 TYR A N 1
ATOM 702 C CA . TYR A 1 85 ? -11.457 -0.257 3.196 1.00 94.50 85 TYR A CA 1
ATOM 703 C C . TYR A 1 85 ? -10.170 -1.071 3.195 1.00 94.50 85 TYR A C 1
ATOM 705 O O . TYR A 1 85 ? -9.807 -1.666 4.215 1.00 94.50 85 TYR A O 1
ATOM 713 N N . TYR A 1 86 ? -9.466 -1.052 2.067 1.00 92.62 86 TYR A N 1
ATOM 714 C CA . TYR A 1 86 ? -8.275 -1.857 1.820 1.00 92.62 86 TYR A CA 1
ATOM 715 C C . TYR A 1 86 ? -7.064 -0.991 1.433 1.00 92.62 86 TYR A C 1
ATOM 717 O O . TYR A 1 86 ? -7.209 0.041 0.765 1.00 92.62 86 TYR A O 1
ATOM 725 N N . PRO A 1 87 ? -5.833 -1.404 1.791 1.00 90.31 87 PRO A N 1
ATOM 726 C CA . PRO A 1 87 ? -4.622 -0.783 1.277 1.00 90.31 87 PRO A CA 1
ATOM 727 C C . PRO A 1 87 ? -4.604 -0.746 -0.254 1.00 90.31 87 PRO A C 1
ATOM 729 O O . PRO A 1 87 ? -4.866 -1.733 -0.938 1.00 90.31 87 PRO A O 1
ATOM 732 N N . GLY A 1 88 ? -4.256 0.413 -0.803 1.00 90.12 88 GLY A N 1
ATOM 733 C CA . GLY A 1 88 ? -4.166 0.661 -2.234 1.00 90.12 88 GLY A CA 1
ATOM 734 C C . GLY A 1 88 ? -5.412 1.273 -2.873 1.00 90.12 88 GLY A C 1
ATOM 735 O O . GLY A 1 88 ? -5.284 1.754 -4.001 1.00 90.12 88 GLY A O 1
ATOM 736 N N . GLU A 1 89 ? -6.554 1.309 -2.183 1.00 93.56 89 GLU A N 1
ATOM 737 C CA . GLU A 1 89 ? -7.783 1.934 -2.680 1.00 93.56 89 GLU A CA 1
ATOM 738 C C . GLU A 1 89 ? -7.677 3.458 -2.766 1.00 93.56 89 GLU A C 1
ATOM 740 O O . GLU A 1 89 ? -6.936 4.099 -2.018 1.00 93.56 89 GLU A O 1
ATOM 745 N N . PHE A 1 90 ? -8.441 4.047 -3.685 1.00 94.81 90 PHE A N 1
ATOM 746 C CA . PHE A 1 90 ? -8.552 5.494 -3.837 1.00 94.81 90 PHE A CA 1
ATOM 747 C C . PHE A 1 90 ? -9.826 5.985 -3.157 1.00 94.81 90 PHE A C 1
ATOM 749 O O . PHE A 1 90 ? -10.909 5.469 -3.423 1.00 94.81 90 PHE A O 1
ATOM 756 N N . ILE A 1 91 ? -9.693 6.999 -2.306 1.00 95.19 91 ILE A N 1
ATOM 757 C CA . ILE A 1 91 ? -10.774 7.512 -1.465 1.00 95.19 91 ILE A CA 1
ATOM 758 C C . ILE A 1 91 ? -10.846 9.038 -1.504 1.00 95.19 91 ILE A C 1
ATOM 760 O O . ILE A 1 91 ? -9.871 9.729 -1.817 1.00 95.19 91 ILE A O 1
ATOM 764 N N . ILE A 1 92 ? -12.022 9.556 -1.149 1.00 94.31 92 ILE A N 1
ATOM 765 C CA . ILE A 1 92 ? -12.231 10.968 -0.831 1.00 94.31 92 ILE A CA 1
ATOM 766 C C . ILE A 1 92 ? -12.340 11.087 0.687 1.00 94.31 92 ILE A C 1
ATOM 768 O O . ILE A 1 92 ? -13.116 10.366 1.308 1.00 94.31 92 ILE A O 1
ATOM 772 N N . TYR A 1 93 ? -11.571 11.993 1.280 1.00 93.31 93 TYR A N 1
ATOM 773 C CA . TYR A 1 93 ? -11.558 12.236 2.722 1.00 93.31 93 TYR A CA 1
ATOM 774 C C . TYR A 1 93 ? -11.634 13.734 3.020 1.00 93.31 93 TYR A C 1
ATOM 776 O O . TYR A 1 93 ? -11.497 14.566 2.122 1.00 93.31 93 TYR A O 1
ATOM 784 N N . LYS A 1 94 ? -11.895 14.088 4.280 1.00 93.38 94 LYS A N 1
ATOM 785 C CA . LYS A 1 94 ? -11.995 15.480 4.725 1.00 93.38 94 LYS A CA 1
ATOM 786 C C . LYS A 1 94 ? -10.718 15.881 5.467 1.00 93.38 94 LYS A C 1
ATOM 788 O O . LYS A 1 94 ? -10.340 15.219 6.426 1.00 93.38 94 LYS A O 1
ATOM 793 N N . GLU A 1 95 ? -10.089 16.970 5.041 1.00 91.19 95 GLU A N 1
ATOM 794 C CA . GLU A 1 95 ? -8.889 17.570 5.642 1.00 91.19 95 GLU A CA 1
ATOM 795 C C . GLU A 1 95 ? -9.118 19.084 5.721 1.00 91.19 95 GLU A C 1
ATOM 797 O O . GLU A 1 95 ? -9.438 19.701 4.708 1.00 91.19 95 GLU A O 1
ATOM 802 N N . ASP A 1 96 ? -9.032 19.683 6.911 1.00 90.44 96 ASP A N 1
ATOM 803 C CA . ASP A 1 96 ? -9.237 21.130 7.125 1.00 90.44 96 ASP A CA 1
ATOM 804 C C . ASP A 1 96 ? -10.538 21.699 6.522 1.00 90.44 96 ASP A C 1
ATOM 806 O O . ASP A 1 96 ? -10.586 22.809 6.003 1.00 90.44 96 ASP A O 1
ATOM 810 N N . ASN A 1 97 ? -11.627 20.930 6.606 1.00 88.94 97 ASN A N 1
ATOM 811 C CA . ASN A 1 97 ? -12.932 21.218 5.991 1.00 88.94 97 ASN A CA 1
ATOM 812 C C . ASN A 1 97 ? -13.014 21.154 4.463 1.00 88.94 97 ASN A C 1
ATOM 814 O O . ASN A 1 97 ? -14.099 21.360 3.919 1.00 88.94 97 ASN A O 1
ATOM 818 N N . GLU A 1 98 ? -11.946 20.758 3.784 1.00 89.44 98 GLU A N 1
ATOM 819 C CA . GLU A 1 98 ? -11.942 20.533 2.344 1.00 89.44 98 GLU A CA 1
ATOM 820 C C . GLU A 1 98 ? -11.974 19.037 2.021 1.00 89.44 98 GLU A C 1
ATOM 822 O O . GLU A 1 98 ? -11.435 18.199 2.748 1.00 89.44 98 GLU A O 1
ATOM 827 N N . GLN A 1 99 ? -12.637 18.689 0.918 1.00 92.12 99 GLN A N 1
ATOM 828 C CA . GLN A 1 99 ? -12.574 17.336 0.376 1.00 92.12 99 GLN A CA 1
ATOM 829 C C . GLN A 1 99 ? -11.256 17.151 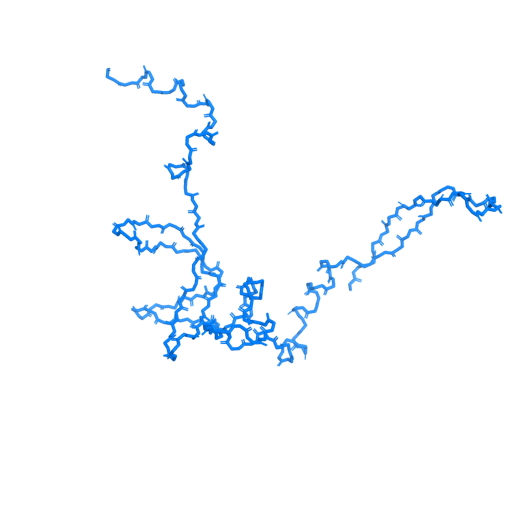-0.370 1.00 92.12 99 GLN A C 1
ATOM 831 O O . GLN A 1 99 ? -10.892 17.959 -1.224 1.00 92.12 99 GLN A O 1
ATOM 836 N N . ARG A 1 100 ? -10.559 16.063 -0.060 1.00 93.56 100 ARG A N 1
ATOM 837 C CA . ARG A 1 100 ? -9.292 15.674 -0.673 1.00 93.56 100 ARG A CA 1
ATOM 838 C C . ARG A 1 100 ? -9.413 14.317 -1.321 1.00 93.56 100 ARG A C 1
ATOM 840 O O . ARG A 1 100 ? -10.152 13.457 -0.851 1.00 93.56 100 ARG A O 1
ATOM 847 N N . PHE A 1 101 ? -8.639 14.131 -2.379 1.00 94.12 101 PHE A N 1
ATOM 848 C CA . PHE A 1 101 ? -8.475 12.851 -3.042 1.00 94.12 101 PHE A CA 1
ATOM 849 C C . PHE A 1 101 ? -7.150 12.220 -2.616 1.00 94.12 101 PHE A C 1
ATOM 851 O O . PHE A 1 101 ? -6.119 12.892 -2.527 1.00 94.12 101 PHE A O 1
ATOM 858 N N . GLY A 1 102 ? -7.163 10.922 -2.341 1.00 95.19 102 GLY A N 1
ATOM 859 C CA . GLY A 1 102 ? -5.959 10.224 -1.924 1.00 95.19 102 GLY A CA 1
ATOM 860 C C . GLY A 1 102 ? -6.052 8.723 -2.099 1.00 95.19 102 GLY A C 1
ATOM 861 O O . GLY A 1 102 ? -7.106 8.170 -2.407 1.00 95.19 102 GLY A O 1
ATOM 862 N N . ARG A 1 103 ? -4.914 8.069 -1.899 1.00 93.94 103 ARG A N 1
ATOM 863 C CA . ARG A 1 103 ? -4.791 6.616 -1.907 1.00 93.94 103 ARG A CA 1
ATOM 864 C C . ARG A 1 103 ? -4.488 6.120 -0.502 1.00 93.94 103 ARG A C 1
ATOM 866 O O . ARG A 1 103 ? -3.584 6.647 0.148 1.00 93.94 103 ARG A O 1
ATOM 873 N N . ILE A 1 104 ? -5.204 5.099 -0.047 1.00 93.00 104 ILE A N 1
ATOM 874 C CA . ILE A 1 104 ? -4.877 4.398 1.191 1.00 93.00 104 ILE A CA 1
ATOM 875 C C . ILE A 1 104 ? -3.515 3.736 0.998 1.00 93.00 104 ILE A C 1
ATOM 877 O O . ILE A 1 104 ? -3.354 2.861 0.151 1.00 93.00 104 ILE A O 1
ATOM 881 N N . ARG A 1 105 ? -2.522 4.174 1.766 1.00 90.44 105 ARG A N 1
ATOM 882 C CA . ARG A 1 105 ? -1.161 3.642 1.701 1.00 90.44 105 ARG A CA 1
ATOM 883 C C . ARG A 1 105 ? -1.024 2.411 2.588 1.00 90.44 105 ARG A C 1
ATOM 885 O O . ARG A 1 105 ? -0.571 1.373 2.128 1.00 90.44 105 ARG A O 1
ATOM 892 N N . SER A 1 106 ? -1.461 2.529 3.836 1.00 89.81 106 SER A N 1
ATOM 893 C CA . SER A 1 106 ? -1.390 1.455 4.824 1.00 89.81 106 SER A CA 1
ATOM 894 C C . SER A 1 106 ? -2.399 1.684 5.940 1.00 89.81 106 SER A C 1
ATOM 896 O O . SER A 1 106 ? -2.745 2.831 6.244 1.00 89.81 106 SER A O 1
ATOM 898 N N . ILE A 1 107 ? -2.800 0.604 6.599 1.00 91.31 107 ILE A N 1
ATOM 899 C CA . ILE A 1 107 ? -3.627 0.641 7.804 1.00 91.31 107 ILE A CA 1
ATOM 900 C C . ILE A 1 107 ? -2.734 0.230 8.968 1.00 91.31 107 ILE A C 1
ATOM 902 O O . ILE A 1 107 ? -2.186 -0.870 8.977 1.00 91.31 107 ILE A O 1
ATOM 906 N N . ILE A 1 108 ? -2.550 1.134 9.919 1.00 91.12 108 ILE A N 1
ATOM 907 C CA . ILE A 1 108 ? -1.557 1.007 10.984 1.00 91.12 108 ILE A CA 1
ATOM 908 C C . ILE A 1 108 ? -2.206 1.120 12.359 1.00 91.12 108 ILE A C 1
ATOM 910 O O . ILE A 1 108 ? -3.277 1.699 12.497 1.00 91.12 108 ILE A O 1
ATOM 914 N N . SER A 1 109 ? -1.545 0.586 13.380 1.00 89.25 109 SER A N 1
ATOM 915 C CA . SER A 1 109 ? -1.901 0.815 14.779 1.00 89.25 109 SER A CA 1
ATOM 916 C C . SER A 1 109 ? -1.028 1.927 15.355 1.00 89.25 109 SER A C 1
ATOM 918 O O . SER A 1 109 ? 0.200 1.846 15.294 1.00 89.25 109 SER A O 1
ATOM 920 N N . PHE A 1 110 ? -1.649 2.955 15.922 1.00 88.62 110 PHE A N 1
ATOM 921 C CA . PHE A 1 110 ? -0.983 4.027 16.656 1.00 88.62 110 PHE A CA 1
ATOM 922 C C . PHE A 1 110 ? -1.660 4.167 18.016 1.00 88.62 110 PHE A C 1
ATOM 924 O O . PHE A 1 110 ? -2.868 4.368 18.079 1.00 88.62 110 PHE A O 1
ATOM 931 N N . TYR A 1 111 ? -0.905 3.998 19.105 1.00 86.75 111 TYR A N 1
ATOM 932 C CA . TYR A 1 111 ? -1.454 3.974 20.471 1.00 86.75 111 TYR A CA 1
ATOM 933 C C . TYR A 1 111 ? -2.694 3.068 20.631 1.00 86.75 111 TYR A C 1
ATOM 935 O O . TYR A 1 111 ? -3.670 3.436 21.277 1.00 86.75 111 TYR A O 1
ATOM 943 N N . ASN A 1 112 ? -2.644 1.865 20.045 1.00 84.81 112 ASN A N 1
ATOM 944 C CA . ASN A 1 112 ? -3.724 0.867 20.039 1.00 84.81 112 ASN A CA 1
ATOM 945 C C . ASN A 1 112 ? -4.995 1.268 19.266 1.00 84.81 112 ASN A C 1
ATOM 947 O O . ASN A 1 112 ? -5.972 0.518 19.289 1.00 84.81 112 ASN A O 1
ATOM 951 N N . GLU A 1 113 ? -4.972 2.378 18.533 1.00 89.44 113 GLU A N 1
ATOM 952 C CA . GLU A 1 113 ? -6.039 2.773 17.619 1.00 89.44 113 GLU A CA 1
ATOM 953 C C . GLU A 1 113 ? -5.634 2.508 16.170 1.00 89.44 113 GLU A C 1
ATOM 955 O O . GLU A 1 113 ? -4.504 2.779 15.755 1.00 89.44 113 GLU A O 1
ATOM 960 N N . LEU A 1 114 ? -6.568 1.972 15.383 1.00 90.00 114 LEU A N 1
ATOM 961 C CA . LEU A 1 114 ? -6.357 1.798 13.952 1.00 90.00 114 LEU A CA 1
ATOM 962 C C . LEU A 1 114 ? -6.475 3.142 13.243 1.00 90.00 114 LEU A C 1
ATOM 964 O O . LEU A 1 114 ? -7.468 3.853 13.381 1.00 90.00 114 LEU A O 1
ATOM 968 N N . GLN A 1 115 ? -5.469 3.455 12.439 1.00 91.31 115 GLN A N 1
ATOM 969 C CA . GLN A 1 115 ? -5.404 4.659 11.631 1.00 91.31 115 GLN A CA 1
ATOM 970 C C . GLN A 1 115 ? -5.093 4.315 10.181 1.00 91.31 115 GLN A C 1
ATOM 972 O O . GLN A 1 115 ? -4.401 3.344 9.867 1.00 91.31 115 GLN A O 1
ATOM 977 N N . ILE A 1 116 ? -5.589 5.158 9.283 1.00 91.75 116 ILE A N 1
ATOM 978 C CA . ILE A 1 116 ? -5.315 5.061 7.855 1.00 91.75 116 ILE A CA 1
ATOM 979 C C . ILE A 1 116 ? -4.246 6.093 7.506 1.00 91.75 116 ILE A C 1
ATOM 981 O O . ILE A 1 116 ? -4.452 7.293 7.685 1.00 91.75 116 ILE A O 1
ATOM 985 N N . LYS A 1 117 ? -3.120 5.643 6.945 1.00 90.62 117 LYS A N 1
ATOM 986 C CA . LYS A 1 117 ? -2.173 6.542 6.276 1.00 90.62 117 LYS A CA 1
ATOM 987 C C . LYS A 1 117 ? -2.627 6.751 4.841 1.00 90.62 117 LYS A C 1
ATOM 989 O O . LYS A 1 117 ? -2.727 5.796 4.071 1.00 90.62 117 LYS A O 1
ATOM 994 N N . ILE A 1 118 ? -2.872 8.004 4.475 1.00 92.25 118 ILE A N 1
ATOM 995 C CA . ILE A 1 118 ? -3.330 8.381 3.137 1.00 92.25 118 ILE A CA 1
ATOM 996 C C . ILE A 1 118 ? -2.207 9.117 2.412 1.00 92.25 118 ILE A C 1
ATOM 998 O O . ILE A 1 118 ? -1.638 10.080 2.921 1.00 92.25 118 ILE A O 1
ATOM 1002 N N . GLN A 1 119 ? -1.897 8.674 1.197 1.00 92.56 119 GLN A N 1
ATOM 1003 C CA . GLN A 1 119 ? -1.099 9.450 0.261 1.00 92.56 119 GLN A CA 1
ATOM 1004 C C . GLN A 1 119 ? -2.022 10.434 -0.462 1.00 92.56 119 GLN A C 1
ATOM 1006 O O . GLN A 1 119 ? -2.856 10.025 -1.274 1.00 92.56 119 GLN A O 1
ATOM 1011 N N . ARG A 1 120 ? -1.874 11.730 -0.171 1.00 92.88 120 ARG A N 1
ATOM 1012 C CA . ARG A 1 120 ? -2.624 12.789 -0.856 1.00 92.88 120 ARG A CA 1
ATOM 1013 C C . ARG A 1 120 ? -2.254 12.835 -2.337 1.00 92.88 120 ARG A C 1
ATOM 1015 O O . ARG A 1 120 ? -1.075 12.815 -2.693 1.00 92.88 120 ARG A O 1
ATOM 1022 N N . ILE A 1 121 ? -3.268 12.939 -3.188 1.00 92.56 121 ILE A N 1
ATOM 1023 C CA . ILE A 1 121 ? -3.113 13.122 -4.629 1.00 92.56 121 ILE A CA 1
ATOM 1024 C C . ILE A 1 121 ? -3.628 14.512 -4.966 1.00 92.56 121 ILE A C 1
ATOM 1026 O O . ILE A 1 121 ? -4.812 14.797 -4.813 1.00 92.56 121 ILE A O 1
ATOM 1030 N N . TYR A 1 122 ? -2.723 15.371 -5.427 1.00 89.00 122 TYR A N 1
ATOM 1031 C CA . TYR A 1 122 ? -3.080 16.722 -5.830 1.00 89.00 122 TYR A CA 1
ATOM 1032 C C . TYR A 1 122 ? -3.842 16.700 -7.149 1.00 89.00 122 TYR A C 1
ATOM 1034 O O . TYR A 1 122 ? -3.357 16.168 -8.152 1.00 89.00 122 TYR A O 1
ATOM 1042 N N . VAL A 1 123 ? -5.020 17.317 -7.157 1.00 84.75 123 VAL A N 1
ATOM 1043 C CA . VAL A 1 123 ? -5.717 17.621 -8.407 1.00 84.75 123 VAL A CA 1
ATOM 1044 C C . VAL A 1 123 ? -5.124 18.877 -9.037 1.00 84.75 123 VAL A C 1
ATOM 1046 O O . VAL A 1 123 ? -4.490 19.685 -8.361 1.00 84.75 123 VAL A O 1
ATOM 1049 N N . TYR A 1 124 ? -5.344 19.058 -10.341 1.00 82.88 124 TYR A N 1
ATOM 1050 C CA . TYR A 1 124 ? -4.776 20.169 -11.112 1.00 82.88 124 TYR A CA 1
ATOM 1051 C C . TYR A 1 124 ? -4.915 21.519 -10.392 1.00 82.88 124 TYR A C 1
ATOM 1053 O O . TYR A 1 124 ? -3.917 22.200 -10.199 1.00 82.88 124 TYR A O 1
ATOM 1061 N N . ASN A 1 125 ? -6.117 21.844 -9.906 1.00 82.12 125 ASN A N 1
ATOM 1062 C CA . ASN A 1 125 ? -6.428 23.119 -9.248 1.00 82.12 125 ASN A CA 1
ATOM 1063 C C . ASN A 1 125 ? -5.699 23.350 -7.908 1.00 82.12 125 ASN A C 1
ATOM 1065 O O . ASN A 1 125 ? -5.673 24.475 -7.415 1.00 82.12 125 ASN A O 1
ATOM 1069 N N . GLU A 1 126 ? -5.132 22.306 -7.302 1.00 84.19 126 GLU A N 1
ATOM 1070 C CA . GLU A 1 126 ? -4.352 22.400 -6.063 1.00 84.19 126 GLU A CA 1
ATOM 1071 C C . GLU A 1 126 ? -2.848 22.565 -6.333 1.00 84.19 126 GLU A C 1
ATOM 1073 O O . GLU A 1 126 ? -2.070 22.809 -5.408 1.00 84.19 126 GLU A O 1
ATOM 1078 N N . LEU A 1 127 ? -2.411 22.415 -7.588 1.00 85.12 127 LEU A N 1
ATOM 1079 C CA . LEU A 1 127 ? -1.007 22.554 -7.941 1.00 85.12 127 LEU A CA 1
ATOM 1080 C C . LEU A 1 127 ? -0.586 24.033 -7.902 1.00 85.12 127 LEU A C 1
ATOM 1082 O O . LEU A 1 127 ? -1.336 24.919 -8.324 1.00 85.12 127 LEU A O 1
ATOM 1086 N N . PRO A 1 128 ? 0.649 24.330 -7.456 1.00 83.25 128 PRO A N 1
ATOM 1087 C CA . PRO A 1 128 ? 1.202 25.672 -7.556 1.00 83.25 128 PRO A CA 1
ATOM 1088 C C . PRO A 1 128 ? 1.154 26.196 -8.991 1.00 83.25 128 PRO A C 1
ATOM 1090 O O . PRO A 1 128 ? 1.430 25.459 -9.939 1.00 83.25 128 PRO A O 1
ATOM 1093 N N . THR A 1 129 ? 0.907 27.497 -9.147 1.00 78.88 129 THR A N 1
ATOM 1094 C CA . THR A 1 129 ? 0.641 28.116 -10.454 1.00 78.88 129 THR A CA 1
ATO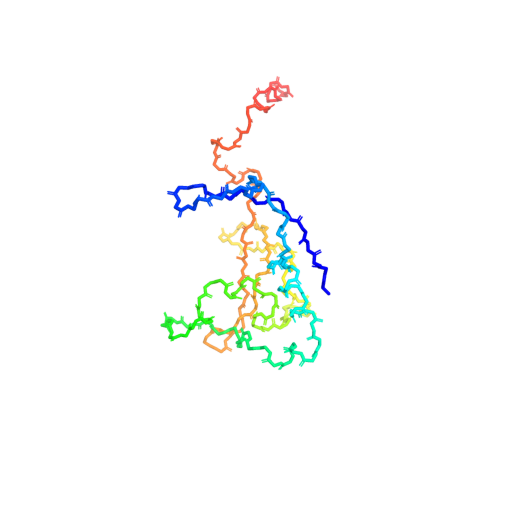M 1095 C C . THR A 1 129 ? 1.713 27.879 -11.512 1.00 78.88 129 THR A C 1
ATOM 1097 O O . THR A 1 129 ? 1.411 27.773 -12.695 1.00 78.88 129 THR A O 1
ATOM 1100 N N . LYS A 1 130 ? 2.964 27.715 -11.082 1.00 81.69 130 LYS A N 1
ATOM 1101 C CA . LYS A 1 130 ? 4.116 27.375 -11.930 1.00 81.69 130 LYS A CA 1
ATOM 1102 C C . LYS A 1 130 ? 4.019 26.021 -12.650 1.00 81.69 130 LYS A C 1
ATOM 1104 O O . LYS A 1 130 ? 4.783 25.792 -13.580 1.00 81.69 130 LYS A O 1
ATOM 1109 N N . PHE A 1 131 ? 3.140 25.121 -12.208 1.00 75.12 131 PHE A N 1
ATOM 1110 C CA . PHE A 1 131 ? 2.905 23.821 -12.842 1.00 75.12 131 PHE A CA 1
ATOM 1111 C C . PHE A 1 131 ? 1.740 23.846 -13.832 1.00 75.12 131 PHE A C 1
ATOM 1113 O O . PHE A 1 131 ? 1.550 22.880 -14.572 1.00 75.12 131 PHE A O 1
ATOM 1120 N N . TYR A 1 132 ? 0.974 24.940 -13.881 1.00 75.88 132 TYR A N 1
ATOM 1121 C CA . TYR A 1 132 ? -0.033 25.110 -14.913 1.00 75.88 132 TYR A CA 1
ATOM 1122 C C . TYR A 1 132 ? 0.656 25.279 -16.262 1.00 75.88 132 TYR A C 1
ATOM 1124 O O . TYR A 1 132 ? 1.439 26.203 -16.479 1.00 75.88 132 TYR A O 1
ATOM 1132 N N . SER A 1 133 ? 0.366 24.371 -17.192 1.00 67.25 133 SER A N 1
ATOM 1133 C CA . SER A 1 133 ? 0.750 24.577 -18.584 1.00 67.25 133 SER A CA 1
ATOM 1134 C C . SER A 1 133 ? 0.048 25.835 -19.111 1.00 67.25 133 SER A C 1
ATOM 1136 O O . SER A 1 133 ? -1.134 26.054 -18.837 1.00 67.25 133 SER A O 1
ATOM 1138 N N . ASN A 1 134 ? 0.743 26.643 -19.914 1.00 60.62 134 ASN A N 1
ATOM 1139 C CA . ASN A 1 134 ? 0.196 27.863 -20.532 1.00 60.62 134 ASN A CA 1
ATOM 1140 C C . ASN A 1 134 ? -0.994 27.612 -21.486 1.00 60.62 134 ASN A C 1
ATOM 1142 O O . ASN A 1 134 ? -1.482 28.542 -22.118 1.00 60.62 134 ASN A O 1
ATOM 1146 N N . VAL A 1 135 ? -1.471 26.372 -21.611 1.00 56.91 135 VAL A N 1
ATOM 1147 C CA . VAL A 1 135 ? -2.491 25.953 -22.577 1.00 56.91 135 VAL A CA 1
ATOM 1148 C C . VAL A 1 135 ? -3.882 26.522 -22.247 1.00 56.91 135 VAL A C 1
ATOM 1150 O O . VAL A 1 135 ? -4.725 26.604 -23.134 1.00 56.91 135 VAL A O 1
ATOM 1153 N N . HIS A 1 136 ? -4.119 27.021 -21.026 1.00 50.62 136 HIS A N 1
ATOM 1154 C CA . HIS A 1 136 ? -5.419 27.594 -20.643 1.00 50.62 136 HIS A CA 1
ATOM 1155 C C . HIS A 1 136 ? -5.509 29.125 -20.574 1.00 50.62 136 HIS A C 1
ATOM 1157 O O . HIS A 1 136 ? -6.616 29.640 -20.401 1.00 50.62 136 HIS A O 1
ATOM 1163 N N . SER A 1 137 ? -4.429 29.878 -20.822 1.00 45.62 137 SER A N 1
ATOM 1164 C CA . SER A 1 137 ? -4.547 31.341 -20.979 1.0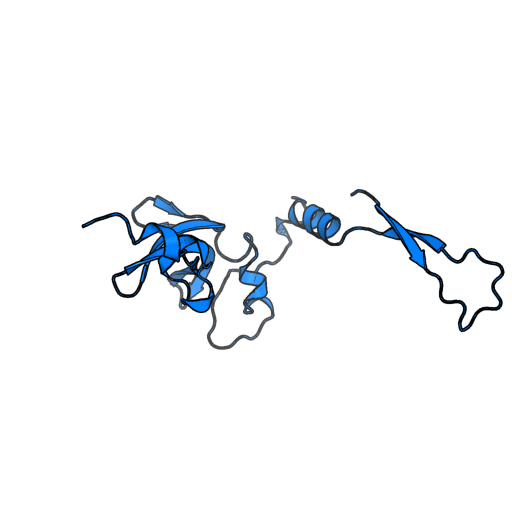0 45.62 137 SER A CA 1
ATOM 1165 C C . SER A 1 137 ? -5.358 31.746 -22.225 1.00 45.62 137 SER A C 1
ATOM 1167 O O . SER A 1 137 ? -5.760 32.901 -22.350 1.00 45.62 137 SER A O 1
ATOM 1169 N N . ALA A 1 138 ? -5.668 30.794 -23.115 1.00 48.38 138 ALA A N 1
ATOM 1170 C CA . ALA A 1 138 ? -6.488 31.006 -24.306 1.00 48.38 138 ALA A CA 1
ATOM 1171 C C . ALA A 1 138 ? -8.002 30.780 -24.108 1.00 48.38 138 ALA A C 1
ATOM 1173 O O . ALA A 1 138 ? -8.778 31.223 -24.950 1.00 48.38 138 ALA A O 1
ATOM 1174 N N . ILE A 1 139 ? -8.457 30.125 -23.029 1.00 48.31 139 ILE A N 1
ATOM 1175 C CA . ILE A 1 139 ? -9.882 29.739 -22.893 1.00 48.31 139 ILE A CA 1
ATOM 1176 C C . ILE A 1 139 ? -10.665 30.665 -21.945 1.00 48.31 139 ILE A C 1
ATOM 1178 O O . ILE A 1 139 ? -11.881 30.771 -22.063 1.00 48.31 139 ILE A O 1
ATOM 1182 N N . GLN A 1 140 ? -9.998 31.457 -21.097 1.00 44.19 140 GLN A N 1
ATOM 1183 C CA . GLN A 1 140 ? -10.685 32.429 -20.226 1.00 44.19 140 GLN A CA 1
ATOM 1184 C C . GLN A 1 140 ? -11.152 33.720 -20.929 1.00 44.19 140 GLN A C 1
ATOM 1186 O O . GLN A 1 140 ? -11.732 34.580 -20.278 1.00 44.19 140 GLN A O 1
ATOM 1191 N N . LYS A 1 141 ? -10.952 33.876 -22.247 1.00 39.72 141 LYS A N 1
ATOM 1192 C CA . LYS A 1 141 ? -11.458 35.043 -23.000 1.00 39.72 141 LYS A CA 1
ATOM 1193 C C . LYS A 1 141 ? -12.812 34.846 -23.686 1.00 39.72 141 LYS A C 1
ATOM 1195 O O . LYS A 1 141 ? -13.234 35.729 -24.423 1.00 39.72 141 LYS A O 1
ATOM 1200 N N . THR A 1 142 ? -13.512 33.742 -23.432 1.00 40.88 142 THR A N 1
ATOM 1201 C CA . THR A 1 142 ? -14.869 33.561 -23.967 1.00 40.88 142 THR A CA 1
ATOM 1202 C C . THR A 1 142 ? -15.822 33.124 -22.867 1.00 40.88 142 THR A C 1
ATOM 1204 O O . THR A 1 142 ? -16.210 31.965 -22.820 1.00 40.88 142 THR A O 1
ATOM 1207 N N . GLN A 1 143 ? -16.168 34.044 -21.967 1.00 36.25 143 GLN A N 1
ATOM 1208 C CA . GLN A 1 143 ? -17.520 34.180 -21.418 1.00 36.25 143 GLN A CA 1
ATOM 1209 C C . GLN A 1 143 ? -17.613 35.435 -20.537 1.00 36.25 143 GLN A C 1
ATOM 1211 O O . GLN A 1 143 ? -16.814 35.601 -19.617 1.00 36.25 143 GLN A O 1
ATOM 1216 N N . LEU A 1 144 ? -18.647 36.228 -20.856 1.00 35.16 144 LEU A N 1
ATOM 1217 C CA . LEU A 1 144 ? -19.092 37.532 -20.337 1.00 35.16 144 LEU A CA 1
ATOM 1218 C C . LEU A 1 144 ? -18.330 38.760 -20.856 1.00 35.16 144 LEU A C 1
ATOM 1220 O O . LEU A 1 144 ? -17.253 39.100 -20.326 1.00 35.16 144 LEU A O 1
#

Foldseek 3Di:
DDKDKDWDADDPPPDPDPDDRIDIDIDDDPVNVVVCQCPDPVCVVVDPLDQQAADPDDPDPSNDVVSLQDQSHHDQWDADPNDIDGAQDWDWDADPNDIFIWGFSYWHAYPNDTDTDTGTDDDPVRDDPVPDDPPCVPPVPPDD

Solvent-accessible surface area (backbone atoms only — not comparable to full-atom values): 9109 Å² total; per-residue (Å²): 132,76,80,44,77,46,78,43,78,58,79,64,90,85,49,99,62,97,63,71,58,59,43,83,42,77,45,72,49,67,66,59,50,51,52,54,50,70,69,28,74,87,48,44,86,72,59,85,52,57,75,27,57,60,62,95,74,67,85,54,80,71,58,38,73,76,48,42,69,36,71,67,16,23,41,73,62,49,76,57,98,90,41,83,46,46,48,68,42,76,48,78,48,79,55,98,91,39,84,42,46,27,30,32,35,24,31,28,35,43,95,90,38,83,43,77,44,65,46,79,51,82,51,79,90,71,51,60,73,89,73,58,68,78,78,56,78,74,62,75,80,74,76,136

pLDDT: mean 80.76, std 13.3, range [35.16, 95.25]

Secondary structure (DSSP, 8-state):
-PPEEEEEEPP-TT----S-SEEEEEE--HHHHHHHHHT-HHHHTT------B--SS--SGGGSTTGGGSTTSBBS-EEETTEEE-TT-EEEEEETTEEEEEEEEEEEEETTEEEEEEEEE--GGGS-GGGS-GGGTTTTTS--

Mean predicted aligned error: 12.33 Å

Organism: Gigaspora margarita (NCBI:txid4874)

Radius of gyration: 24.32 Å; Cα contacts (8 Å, |Δi|>4): 195; chains: 1; bounding box: 66×58×49 Å

Nearest PDB structures (foldseek):
  8jvz-assembly2_B  TM=5.917E-01  e=5.215E-01  synthetic construct
  2f5k-assembly1_A  TM=7.172E-01  e=3.769E+00  Homo sapiens
  3cal-assembly2_C  TM=4.933E-01  e=9.096E-01  Homo sapiens

Sequence (144 aa):
MPIRTCSVDISQKKTLSTSKERRPCYYLSIFDIIWNVLNNPSLYNTMYFGPGVEVEEKKEYWHGDLWAESPLFGQDKIIIDQEYYYPGEFIIYKEDNEQRFGRIRSIISFYNELQIKIQRIYVYNELPTKFYSNVHSAIQKTQL